Protein AF-A0A349D7B6-F1 (afdb_monomer)

pLDDT: mean 80.97, std 17.34, range [40.34, 97.94]

Secondary structure (DSSP, 8-state):
----GGGS---PPPPPGGG---PPP-B-S--HHHHHHHHHHTGGG--TT-EEEEE----TT--SS-S-EEEEEE-SSTTEEEEEEEE--TTTTT--TTBEEEEEEE-SSTTEEEEEEE-TTS-EEEEEEEEE-SS-EEEEE-SSS--EEEEEEEESPP-

Mean predicted aligned error: 9.13 Å

Foldseek 3Di:
DDPPVVVVCDPPDADDPVPAAPDDFQADPDAPVNLQVVCVVCVPPDDPQFAKKWWDDPDPPPPFWFIFMWGWADDPDNQKIWTFGHDTTSPCRRHPGRGTQWMWGDDPDPQKTFIFGQDSNRDTDRQWMWGQDPQGIWIWGPDPDTDIIDIGGPPDDDD

Sequence (159 aa):
MIEDWKSIQGPKGPYQISNQLSFTPNKTKWTAAKAKEYYLSKKDNLSKVEGVYERVRISFEDFAGGKYSMAILPAEDPDEYLIIYLSGARNDQDWKAGELKGRIQKTATANFFTVEWIGRDKSVYDDVYANLDSSGIVFYSSGISAISYQFIKVFPVQK

Radius of gyration: 16.89 Å; Cα contacts (8 Å, |Δi|>4): 282; chains: 1; bounding box: 59×34×43 Å

Structure (mmCIF, N/CA/C/O backbone):
data_AF-A0A349D7B6-F1
#
_entry.id   AF-A0A349D7B6-F1
#
loop_
_atom_site.group_PDB
_atom_site.id
_atom_site.type_symbol
_atom_site.label_atom_id
_atom_site.label_alt_id
_atom_site.label_comp_id
_atom_site.label_asym_id
_atom_site.label_entity_id
_atom_site.label_seq_id
_atom_site.pdbx_PDB_ins_code
_atom_site.Cartn_x
_atom_site.Cartn_y
_atom_site.Cartn_z
_atom_site.occupancy
_atom_site.B_iso_or_equiv
_atom_site.auth_seq_id
_atom_site.auth_comp_id
_atom_site.auth_asym_id
_atom_site.auth_atom_id
_atom_site.pdbx_PDB_model_num
ATOM 1 N N . MET A 1 1 ? 43.781 6.148 10.263 1.00 40.34 1 MET A N 1
ATOM 2 C CA . MET A 1 1 ? 43.353 6.625 8.933 1.00 40.34 1 MET A CA 1
ATOM 3 C C . MET A 1 1 ? 41.878 6.301 8.805 1.00 40.34 1 MET A C 1
ATOM 5 O O . MET A 1 1 ? 41.523 5.154 9.025 1.00 40.34 1 MET A O 1
ATOM 9 N N . ILE A 1 2 ? 41.028 7.309 8.615 1.00 45.22 2 ILE A N 1
ATOM 10 C CA . ILE A 1 2 ? 39.576 7.136 8.484 1.00 45.22 2 ILE A CA 1
ATOM 11 C C . ILE A 1 2 ? 39.318 6.815 7.013 1.00 45.22 2 ILE A C 1
ATOM 13 O O . ILE A 1 2 ? 39.654 7.628 6.156 1.00 45.22 2 ILE A O 1
ATOM 17 N N . GLU A 1 3 ? 38.800 5.624 6.719 1.00 49.38 3 GLU A N 1
ATOM 18 C CA . GLU A 1 3 ? 38.399 5.252 5.363 1.00 49.38 3 GLU A CA 1
ATOM 19 C C . GLU A 1 3 ? 37.278 6.189 4.894 1.00 49.38 3 GLU A C 1
ATOM 21 O O . GLU A 1 3 ? 36.223 6.309 5.525 1.00 49.38 3 GLU A O 1
ATOM 26 N N . ASP A 1 4 ? 37.539 6.906 3.801 1.00 51.56 4 ASP A N 1
ATOM 27 C CA . ASP A 1 4 ? 36.623 7.882 3.224 1.00 51.56 4 ASP A CA 1
ATOM 28 C C . ASP A 1 4 ? 35.496 7.156 2.476 1.00 51.56 4 ASP A C 1
ATOM 30 O O . ASP A 1 4 ? 35.515 6.975 1.256 1.00 51.56 4 ASP A O 1
ATOM 34 N N . TRP A 1 5 ? 34.502 6.700 3.241 1.00 50.06 5 TRP A N 1
ATOM 35 C CA . TRP A 1 5 ? 33.307 5.989 2.771 1.00 50.06 5 TRP A CA 1
ATOM 36 C C . TRP A 1 5 ? 32.531 6.746 1.680 1.00 50.06 5 TRP A C 1
ATOM 38 O O . TRP A 1 5 ? 31.748 6.144 0.940 1.00 50.06 5 TRP A O 1
ATOM 48 N N . LYS A 1 6 ? 32.760 8.059 1.544 1.00 49.94 6 LYS A N 1
ATOM 49 C CA . LYS A 1 6 ? 32.165 8.899 0.498 1.00 49.94 6 LYS A CA 1
ATOM 50 C C . LYS A 1 6 ? 32.683 8.559 -0.903 1.00 49.94 6 LYS A C 1
ATOM 52 O O . LYS A 1 6 ? 31.975 8.817 -1.870 1.00 49.94 6 LYS A O 1
ATOM 57 N N . SER A 1 7 ? 33.855 7.932 -1.017 1.00 47.59 7 SER A N 1
ATOM 58 C CA . SER A 1 7 ? 34.436 7.501 -2.299 1.00 47.59 7 SER A CA 1
ATOM 59 C C . SER A 1 7 ? 33.779 6.244 -2.893 1.00 47.59 7 SER A C 1
ATOM 61 O O . SER A 1 7 ? 33.894 5.997 -4.090 1.00 47.59 7 SER A O 1
ATOM 63 N N . ILE A 1 8 ? 33.039 5.471 -2.085 1.00 54.88 8 ILE A N 1
ATOM 64 C CA . ILE A 1 8 ? 32.412 4.199 -2.497 1.00 54.88 8 ILE A CA 1
ATOM 65 C C . ILE A 1 8 ? 31.019 4.421 -3.118 1.00 54.88 8 ILE A C 1
ATOM 67 O O . ILE A 1 8 ? 30.499 3.573 -3.843 1.00 54.88 8 ILE A O 1
ATOM 71 N N . GLN A 1 9 ? 30.396 5.580 -2.888 1.00 49.84 9 GLN A N 1
ATOM 72 C CA . GLN A 1 9 ? 29.128 5.947 -3.522 1.00 49.84 9 GLN A CA 1
ATOM 73 C C . GLN A 1 9 ? 29.403 6.816 -4.752 1.00 49.84 9 GLN A C 1
ATOM 75 O O . GLN A 1 9 ? 29.166 8.023 -4.738 1.00 49.84 9 GLN A O 1
ATOM 80 N N . GLY A 1 10 ? 29.887 6.201 -5.835 1.00 42.75 10 GLY A N 1
ATOM 81 C CA . GLY A 1 10 ? 29.849 6.856 -7.141 1.00 42.75 10 GLY A CA 1
ATOM 82 C C . GLY A 1 10 ? 28.419 7.345 -7.430 1.00 42.75 10 GLY A C 1
ATOM 83 O O . GLY A 1 10 ? 27.462 6.629 -7.101 1.00 42.75 10 GLY A O 1
ATOM 84 N N . PRO A 1 11 ? 28.226 8.556 -7.987 1.00 46.16 11 PRO A N 1
ATOM 85 C CA . PRO A 1 11 ? 26.898 9.037 -8.337 1.00 46.16 11 PRO A CA 1
ATOM 86 C C . PRO A 1 11 ? 26.255 8.015 -9.274 1.00 46.16 11 PRO A C 1
ATOM 88 O O . PRO A 1 11 ? 26.755 7.743 -10.365 1.00 46.16 11 PRO A O 1
ATOM 91 N N . LYS A 1 12 ? 25.170 7.385 -8.812 1.00 49.38 12 LYS A N 1
ATOM 92 C CA . LYS A 1 12 ? 24.419 6.419 -9.617 1.00 49.38 12 LYS A CA 1
ATOM 93 C C . LYS A 1 12 ? 23.929 7.159 -10.857 1.00 49.38 12 LYS A C 1
ATOM 95 O O . LYS A 1 12 ? 23.207 8.144 -10.719 1.00 49.38 12 LYS A O 1
ATOM 100 N N . GLY A 1 13 ? 24.391 6.721 -12.029 1.00 47.75 13 GLY A N 1
ATOM 101 C CA . GLY A 1 13 ? 24.163 7.411 -13.298 1.00 47.75 13 GLY A CA 1
ATOM 102 C C . GLY A 1 13 ? 22.677 7.672 -13.581 1.00 47.75 13 GLY A C 1
ATOM 103 O O . GLY A 1 13 ? 21.817 6.947 -13.070 1.00 47.75 13 GLY A O 1
ATOM 104 N N . PRO A 1 14 ? 22.361 8.709 -14.376 1.00 48.66 14 PRO A N 1
ATOM 105 C CA . PRO A 1 14 ? 20.986 9.083 -14.684 1.00 48.66 14 PRO A CA 1
ATOM 106 C C . PRO A 1 14 ? 20.240 7.951 -15.400 1.00 48.66 14 PRO A C 1
ATOM 108 O O . PRO A 1 14 ? 20.823 7.176 -16.165 1.00 48.66 14 PRO A O 1
ATOM 111 N N . TYR A 1 15 ? 18.930 7.877 -15.152 1.00 48.09 15 TYR A N 1
ATOM 112 C CA . TYR A 1 15 ? 18.022 6.966 -15.843 1.00 48.09 15 TYR A CA 1
ATOM 113 C C . TYR A 1 15 ? 18.098 7.176 -17.364 1.00 48.09 15 TYR A C 1
ATOM 115 O O . TYR A 1 15 ? 17.949 8.300 -17.840 1.00 48.09 15 TYR A O 1
ATOM 123 N N . GLN A 1 16 ? 18.337 6.108 -18.130 1.00 53.34 16 GLN A N 1
ATOM 124 C CA . GLN A 1 16 ? 18.397 6.175 -19.594 1.00 53.34 16 GLN A CA 1
ATOM 125 C C . GLN A 1 16 ? 16.983 6.148 -20.183 1.00 53.34 16 GLN A C 1
ATOM 127 O O . GLN A 1 16 ? 16.204 5.248 -19.873 1.00 53.34 16 GLN A O 1
ATOM 132 N N . ILE A 1 17 ? 16.672 7.101 -21.066 1.00 54.47 17 ILE A N 1
ATOM 133 C CA . ILE A 1 17 ? 15.350 7.255 -21.702 1.00 54.47 17 ILE A CA 1
ATOM 134 C C . ILE A 1 17 ? 14.950 6.004 -22.506 1.00 54.47 17 ILE A C 1
ATOM 136 O O . ILE A 1 17 ? 13.774 5.671 -22.566 1.00 54.47 17 ILE A O 1
ATOM 140 N N . SER A 1 18 ? 15.910 5.251 -23.054 1.00 51.94 18 SER A N 1
ATOM 141 C CA . SER A 1 18 ? 15.651 3.991 -23.772 1.00 51.94 18 SER A CA 1
ATOM 142 C C . SER A 1 18 ? 15.027 2.889 -22.908 1.00 51.94 18 SER A C 1
ATOM 144 O O . SER A 1 18 ? 14.485 1.933 -23.451 1.00 51.94 18 SER A O 1
ATOM 146 N N . ASN A 1 19 ? 15.095 3.012 -21.579 1.00 52.03 19 ASN A N 1
ATOM 147 C CA . ASN A 1 19 ? 14.457 2.088 -20.642 1.00 52.03 19 ASN A CA 1
ATOM 148 C C . ASN A 1 19 ? 13.032 2.522 -20.268 1.00 52.03 19 ASN A C 1
ATOM 150 O O . ASN A 1 19 ? 12.373 1.823 -19.501 1.00 52.03 19 ASN A O 1
ATOM 154 N N . GLN A 1 20 ? 12.580 3.692 -20.736 1.00 57.78 20 GLN A N 1
ATOM 155 C CA . GLN A 1 20 ? 11.262 4.216 -20.411 1.00 57.78 20 GLN A CA 1
ATOM 156 C C . GLN A 1 20 ? 10.179 3.352 -21.050 1.00 57.78 20 GLN A C 1
ATOM 158 O O . GLN A 1 20 ? 10.208 3.073 -22.249 1.00 57.78 20 GLN A O 1
ATOM 163 N N . LEU A 1 21 ? 9.194 2.960 -20.252 1.00 58.50 21 LEU A N 1
ATOM 164 C CA . LEU A 1 21 ? 8.049 2.225 -20.763 1.00 58.50 21 LEU A CA 1
ATOM 165 C C . LEU A 1 21 ? 7.091 3.181 -21.482 1.00 58.50 21 LEU A C 1
ATOM 167 O O . LEU A 1 21 ? 6.734 4.234 -20.953 1.00 58.50 21 LEU A O 1
ATOM 171 N N . SER A 1 22 ? 6.609 2.792 -22.659 1.00 59.09 22 SER A N 1
ATOM 172 C CA . SER A 1 22 ? 5.607 3.535 -23.433 1.00 59.09 22 SER A CA 1
ATOM 173 C C . SER A 1 22 ? 4.168 3.173 -23.028 1.00 59.09 22 SER A C 1
ATOM 175 O O . SER A 1 22 ? 3.323 2.906 -23.880 1.00 59.09 22 SER A O 1
ATOM 177 N N . PHE A 1 23 ? 3.866 3.161 -21.725 1.00 62.81 23 PHE A N 1
ATOM 178 C CA . PHE A 1 23 ? 2.512 2.892 -21.221 1.00 62.81 23 PHE A CA 1
ATOM 179 C C . PHE A 1 23 ? 1.782 4.171 -20.806 1.00 62.81 23 PHE A C 1
ATOM 181 O O . PHE A 1 23 ? 2.369 5.084 -20.224 1.00 62.81 23 PHE A O 1
ATOM 188 N N . THR A 1 24 ? 0.472 4.227 -21.063 1.00 68.75 24 THR A N 1
ATOM 189 C CA . THR A 1 24 ? -0.388 5.296 -20.542 1.00 68.75 24 THR A CA 1
ATOM 190 C C . THR A 1 24 ? -0.463 5.201 -19.010 1.00 68.75 24 THR A C 1
ATOM 192 O O . THR A 1 24 ? -0.834 4.146 -18.495 1.00 68.75 24 THR A O 1
ATOM 195 N N . PRO A 1 25 ? -0.144 6.277 -18.262 1.00 76.31 25 PRO A N 1
ATOM 196 C CA . PRO A 1 25 ? -0.244 6.293 -16.803 1.00 76.31 25 PRO A CA 1
ATOM 197 C C . PRO A 1 25 ? -1.647 5.928 -16.303 1.00 76.31 25 PRO A C 1
ATOM 199 O O . PRO A 1 25 ? -2.619 6.602 -16.651 1.00 76.31 25 PRO A O 1
ATOM 202 N N . ASN A 1 26 ? -1.756 4.929 -15.423 1.00 83.94 26 ASN A N 1
ATOM 203 C CA . ASN A 1 26 ? -3.029 4.555 -14.797 1.00 83.94 26 ASN A CA 1
ATOM 204 C C . ASN A 1 26 ? -3.315 5.450 -13.579 1.00 83.94 26 ASN A C 1
ATOM 206 O O . ASN A 1 26 ? -3.173 5.037 -12.424 1.00 83.94 26 ASN A O 1
ATOM 210 N N . LYS A 1 27 ? -3.622 6.726 -13.838 1.00 89.12 27 LYS A N 1
ATOM 211 C CA . LYS A 1 27 ? -3.837 7.739 -12.796 1.00 89.12 27 LYS A CA 1
ATOM 212 C C . LYS A 1 27 ? -5.176 7.554 -12.094 1.00 89.12 27 LYS A C 1
ATOM 214 O O . LYS A 1 27 ? -6.221 7.462 -12.726 1.00 89.12 27 LYS A O 1
ATOM 219 N N . THR A 1 28 ? -5.138 7.624 -10.770 1.00 91.75 28 THR A N 1
ATOM 220 C CA . THR A 1 28 ? -6.334 7.637 -9.925 1.00 91.75 2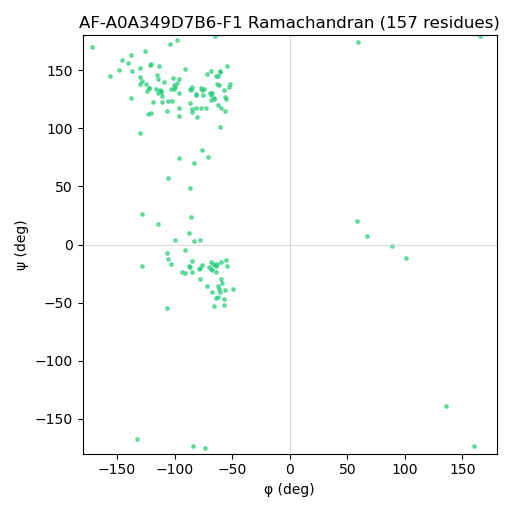8 THR A CA 1
ATOM 221 C C . THR A 1 28 ? -6.709 9.063 -9.511 1.00 91.75 28 THR A C 1
ATOM 223 O O . THR A 1 28 ? -5.988 10.029 -9.771 1.00 91.75 28 THR A O 1
ATOM 226 N N . LYS A 1 29 ? -7.833 9.210 -8.797 1.00 92.88 29 LYS A N 1
ATOM 227 C CA . LYS A 1 29 ? -8.224 10.483 -8.164 1.00 92.88 29 LYS A CA 1
ATOM 228 C C . LYS A 1 29 ? -7.314 10.895 -6.998 1.00 92.88 29 LYS A C 1
ATOM 230 O O . LYS A 1 29 ? -7.398 12.043 -6.543 1.00 92.88 29 LYS A O 1
ATOM 235 N N . TRP A 1 30 ? -6.503 9.963 -6.494 1.00 93.31 30 TRP A N 1
ATOM 236 C CA . TRP A 1 30 ? -5.713 10.117 -5.282 1.00 93.31 30 TRP A CA 1
ATOM 237 C C . TRP A 1 30 ? -4.364 10.771 -5.562 1.00 93.31 30 TRP A C 1
ATOM 239 O O . TRP A 1 30 ? -3.625 10.394 -6.466 1.00 93.31 30 TRP A O 1
ATOM 249 N N . THR A 1 31 ? -4.030 11.751 -4.731 1.00 92.69 31 THR A N 1
ATOM 250 C CA . THR A 1 31 ? -2.715 12.392 -4.672 1.00 92.69 31 THR A CA 1
ATOM 251 C C . THR A 1 31 ? -2.196 12.307 -3.242 1.00 92.69 31 THR A C 1
ATOM 253 O O . THR A 1 31 ? -2.967 12.037 -2.319 1.00 92.69 31 THR A O 1
ATOM 256 N N . ALA A 1 32 ? -0.908 12.588 -3.022 1.00 90.00 32 ALA A N 1
ATOM 257 C CA . ALA A 1 32 ? -0.344 12.607 -1.671 1.00 90.00 32 ALA A CA 1
ATOM 258 C C . ALA A 1 32 ? -1.095 13.572 -0.730 1.00 90.00 32 ALA A C 1
ATOM 260 O O . ALA A 1 32 ? -1.325 13.237 0.431 1.00 90.00 32 ALA A O 1
ATOM 261 N N . ALA A 1 33 ? -1.506 14.743 -1.233 1.00 92.81 33 ALA A N 1
ATOM 262 C CA . ALA A 1 33 ? -2.279 15.722 -0.468 1.00 92.81 33 ALA A CA 1
ATOM 263 C C . ALA A 1 33 ? -3.667 15.179 -0.100 1.00 92.81 33 ALA A C 1
ATOM 265 O O . ALA A 1 33 ? -3.993 15.090 1.081 1.00 92.81 33 ALA A O 1
ATOM 266 N N . LYS A 1 34 ? -4.425 14.693 -1.092 1.00 95.19 34 LYS A N 1
ATOM 267 C CA . LYS A 1 34 ? -5.769 14.135 -0.878 1.00 95.19 34 LYS A CA 1
ATOM 268 C C . LYS A 1 34 ? -5.766 12.919 0.045 1.00 95.19 34 LYS A C 1
ATOM 270 O O . LYS A 1 34 ? -6.670 12.767 0.857 1.00 95.19 34 LYS A O 1
ATOM 275 N N . ALA A 1 35 ? -4.753 12.057 -0.061 1.00 95.00 35 ALA A N 1
ATOM 276 C CA . ALA A 1 35 ? -4.615 10.905 0.824 1.00 95.00 35 ALA A CA 1
ATOM 277 C C . ALA A 1 35 ? -4.403 11.350 2.278 1.00 95.00 35 ALA A C 1
ATOM 279 O O . ALA A 1 35 ? -5.080 10.863 3.178 1.00 95.00 35 ALA A O 1
ATOM 280 N N . LYS A 1 36 ? -3.516 12.328 2.513 1.00 94.62 36 LYS A N 1
ATOM 281 C CA . LYS A 1 36 ? -3.291 12.881 3.856 1.00 94.62 36 LYS A CA 1
ATOM 282 C C . LYS A 1 36 ? -4.541 13.546 4.425 1.00 94.62 36 LYS A C 1
ATOM 284 O O . LYS A 1 36 ? -4.875 13.286 5.576 1.00 94.62 36 LYS A O 1
ATOM 289 N N . GLU A 1 37 ? -5.230 14.361 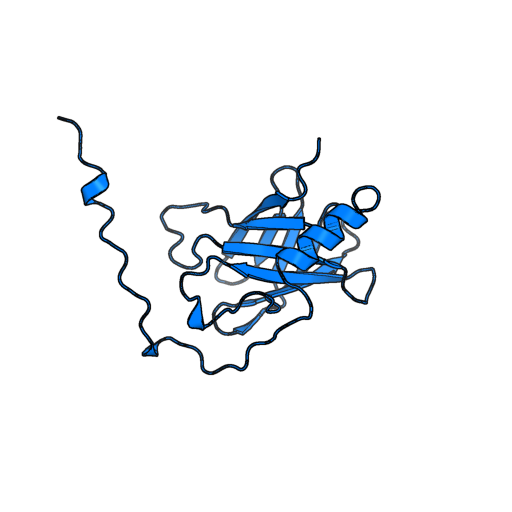3.630 1.00 95.44 37 GLU A N 1
ATOM 290 C CA . GLU A 1 37 ? -6.504 14.984 4.014 1.00 95.44 37 GLU A CA 1
ATOM 291 C C . GLU A 1 37 ? -7.544 13.930 4.407 1.00 95.44 37 GLU A C 1
ATOM 293 O O . GLU A 1 37 ? -8.152 14.029 5.473 1.00 95.44 37 GLU A O 1
ATOM 298 N N . TYR A 1 38 ? -7.684 12.877 3.598 1.00 95.50 38 TYR A N 1
ATOM 299 C CA . TYR A 1 38 ? -8.567 11.753 3.889 1.00 95.50 38 TYR A CA 1
ATOM 300 C C . TYR A 1 38 ? -8.227 11.095 5.237 1.00 95.50 38 TYR A C 1
ATOM 302 O O . TYR A 1 38 ? -9.101 11.015 6.103 1.00 95.50 38 TYR A O 1
ATOM 310 N N . TYR A 1 39 ? -6.967 10.714 5.477 1.00 95.38 39 TYR A N 1
ATOM 311 C CA . TYR A 1 39 ? -6.574 10.069 6.737 1.00 95.38 39 TYR A CA 1
ATOM 312 C C . TYR A 1 39 ? -6.785 10.967 7.960 1.00 95.38 39 TYR A C 1
ATOM 314 O O . TYR A 1 39 ? -7.154 10.479 9.025 1.00 95.38 39 TYR A O 1
ATOM 322 N N . LEU A 1 40 ? -6.573 12.278 7.819 1.00 93.81 40 LEU A N 1
ATOM 323 C CA . LEU A 1 40 ? -6.851 13.236 8.889 1.00 93.81 40 LEU A CA 1
ATOM 324 C C . LEU A 1 40 ? -8.354 13.348 9.163 1.00 93.81 40 LEU A C 1
ATOM 326 O O . LEU A 1 40 ? -8.756 13.372 10.322 1.00 93.81 40 LEU A O 1
ATOM 330 N N . SER A 1 41 ? -9.184 13.352 8.117 1.00 93.94 41 SER A N 1
ATOM 331 C CA . SER A 1 41 ? -10.647 13.405 8.251 1.00 93.94 41 SER A CA 1
ATOM 332 C C . SER A 1 41 ? -11.263 12.130 8.845 1.00 93.94 41 SER A C 1
ATOM 334 O O . SER A 1 41 ? -12.381 12.166 9.354 1.00 93.94 41 SER A O 1
ATOM 336 N N . LYS A 1 42 ? -10.547 10.999 8.778 1.00 91.88 42 LYS A N 1
ATOM 337 C CA . LYS A 1 42 ? -10.999 9.673 9.232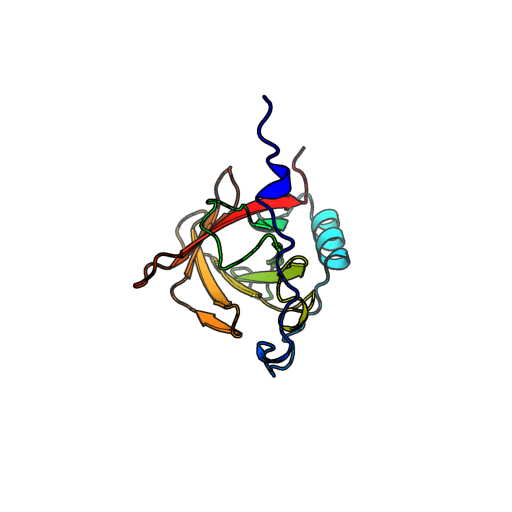 1.00 91.88 42 LYS A CA 1
ATOM 338 C C . LYS A 1 42 ? -10.203 9.126 10.412 1.00 91.88 42 LYS A C 1
ATOM 340 O O . LYS A 1 42 ? -10.273 7.933 10.678 1.00 91.88 42 LYS A O 1
ATOM 345 N N . LYS A 1 43 ? -9.467 9.979 11.128 1.00 84.19 43 LYS A N 1
ATOM 346 C CA . LYS A 1 43 ? -8.489 9.571 12.147 1.00 84.19 43 LYS A CA 1
ATOM 347 C C . LYS A 1 43 ? -9.020 8.545 13.161 1.00 84.19 43 LYS A C 1
ATOM 349 O O . LYS A 1 43 ? -8.283 7.629 13.511 1.00 84.19 43 LYS A O 1
ATOM 354 N N . ASP A 1 44 ? -10.278 8.672 13.578 1.00 87.06 44 ASP A N 1
ATOM 355 C CA . ASP A 1 44 ? -10.882 7.807 14.603 1.00 87.06 44 ASP A CA 1
ATOM 356 C C . ASP A 1 44 ? -11.448 6.486 14.050 1.00 87.06 44 ASP A C 1
ATOM 358 O O . ASP A 1 44 ? -11.719 5.567 14.813 1.00 87.06 44 ASP A O 1
ATOM 362 N N . ASN A 1 45 ? -11.603 6.371 12.726 1.00 88.56 45 ASN A N 1
ATOM 363 C CA . ASN A 1 45 ? -12.211 5.222 12.042 1.00 88.56 45 ASN A CA 1
ATOM 364 C C . ASN A 1 45 ? -11.315 4.669 10.924 1.00 88.56 45 ASN A C 1
ATOM 366 O O . ASN A 1 45 ? -11.805 4.111 9.943 1.00 88.56 45 ASN A O 1
ATOM 370 N N . LEU A 1 46 ? -10.002 4.870 11.036 1.00 91.56 46 LEU A N 1
ATOM 371 C CA . LEU A 1 46 ? -9.052 4.446 10.020 1.00 91.56 46 LEU A CA 1
ATOM 372 C C . LEU A 1 46 ? -8.719 2.958 10.179 1.00 91.56 46 LEU A C 1
ATOM 374 O O . LEU A 1 46 ? -8.324 2.524 11.266 1.00 91.56 46 LEU A O 1
ATOM 378 N N . SER A 1 47 ? -8.805 2.177 9.099 1.00 92.56 47 SER A N 1
ATOM 379 C CA . SER A 1 47 ? -8.311 0.800 9.116 1.00 92.56 47 SER A CA 1
ATOM 380 C C . SER A 1 47 ? -6.812 0.772 9.411 1.00 92.56 47 SER A C 1
ATOM 382 O O . SER A 1 47 ? -6.046 1.666 9.038 1.00 92.56 47 SER A O 1
ATOM 384 N N . LYS A 1 48 ? -6.351 -0.302 10.059 1.00 92.88 48 LYS A N 1
ATOM 385 C CA . LYS A 1 48 ? -4.935 -0.457 10.427 1.00 92.88 48 LYS A CA 1
ATOM 386 C C . LYS A 1 48 ? -4.010 -0.409 9.206 1.00 92.88 48 LYS A C 1
ATOM 388 O O . LYS A 1 48 ? -2.904 0.125 9.311 1.00 92.88 48 LYS A O 1
ATOM 393 N N . VAL A 1 49 ? -4.484 -0.911 8.064 1.00 95.31 49 VAL A N 1
ATOM 394 C CA . VAL A 1 49 ? -3.734 -0.973 6.801 1.00 95.31 49 VAL A CA 1
ATOM 395 C C . VAL A 1 49 ? -3.700 0.361 6.047 1.00 95.31 49 VAL A C 1
ATOM 397 O O . VAL A 1 49 ? -2.814 0.580 5.231 1.00 95.31 49 VAL A O 1
ATOM 400 N N . GLU A 1 50 ? -4.637 1.275 6.308 1.00 96.25 50 GLU A N 1
ATOM 401 C CA . GLU A 1 50 ? -4.714 2.545 5.580 1.00 96.25 50 GLU A CA 1
ATOM 402 C C . GLU A 1 50 ? -3.635 3.517 6.060 1.00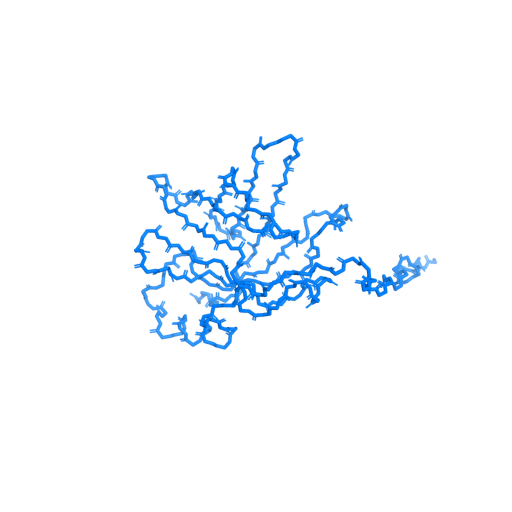 96.25 50 GLU A C 1
ATOM 404 O O . GLU A 1 50 ? -3.463 3.722 7.264 1.00 96.25 50 GLU A O 1
ATOM 409 N N . GLY A 1 51 ? -2.918 4.161 5.141 1.00 95.94 51 GLY A N 1
ATOM 410 C CA . GLY A 1 51 ? -1.877 5.126 5.497 1.00 95.94 51 GLY A CA 1
ATOM 411 C C . GLY A 1 51 ? -0.870 5.399 4.390 1.00 95.94 51 GLY A C 1
ATOM 412 O O . GLY A 1 51 ? -1.024 4.956 3.254 1.00 95.94 51 GLY A O 1
ATOM 413 N N . VAL A 1 52 ? 0.173 6.158 4.719 1.00 96.25 52 VAL A N 1
ATOM 414 C CA . VAL A 1 52 ? 1.343 6.351 3.855 1.00 96.25 52 VAL A CA 1
ATOM 415 C C . VAL A 1 52 ? 2.467 5.458 4.343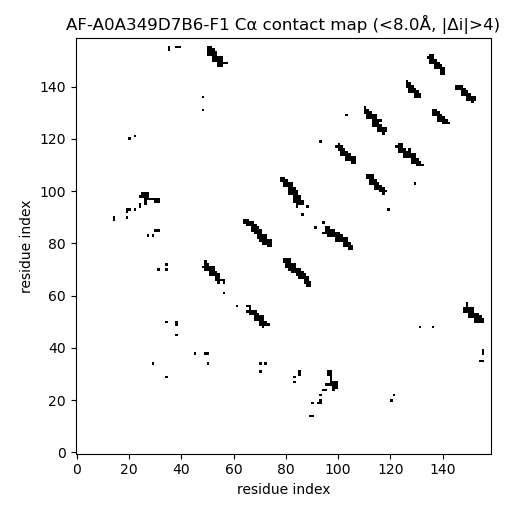 1.00 96.25 52 VAL A C 1
ATOM 417 O O . VAL A 1 52 ? 2.769 5.420 5.537 1.00 96.25 52 VAL A O 1
ATOM 420 N N . TYR A 1 53 ? 3.094 4.784 3.394 1.00 95.81 53 TYR A N 1
ATOM 421 C CA . TYR A 1 53 ? 4.101 3.769 3.608 1.00 95.81 53 TYR A CA 1
ATOM 422 C C . TYR A 1 53 ? 5.375 4.119 2.847 1.00 95.81 53 TYR A C 1
ATOM 424 O O . TYR A 1 53 ? 5.314 4.542 1.692 1.00 95.81 53 TYR A O 1
ATOM 432 N N . GLU A 1 54 ? 6.526 3.921 3.482 1.00 93.12 54 GLU A N 1
ATOM 433 C CA . GLU A 1 54 ? 7.839 4.039 2.847 1.00 93.12 54 GLU A CA 1
ATOM 434 C C . GLU A 1 54 ? 8.515 2.679 2.775 1.00 93.12 54 GLU A C 1
ATOM 436 O O . GLU A 1 54 ? 8.573 1.953 3.769 1.00 93.12 54 GLU A O 1
ATOM 441 N N . ARG A 1 55 ? 9.060 2.350 1.601 1.00 89.12 55 ARG A N 1
ATOM 442 C CA . ARG A 1 55 ? 9.828 1.122 1.419 1.00 89.12 55 ARG A CA 1
ATOM 443 C C . ARG A 1 55 ? 11.111 1.176 2.239 1.00 89.12 55 ARG A C 1
ATOM 445 O O . ARG A 1 55 ? 11.925 2.090 2.069 1.00 89.12 55 ARG A O 1
ATOM 452 N N . VAL A 1 56 ? 11.319 0.158 3.066 1.00 83.81 56 VAL A N 1
ATOM 453 C CA . VAL A 1 56 ? 12.579 -0.064 3.773 1.00 83.81 56 VAL A CA 1
ATOM 454 C C . VAL A 1 56 ? 13.513 -0.843 2.859 1.00 83.81 56 VAL A C 1
ATOM 456 O O . VAL A 1 56 ? 13.133 -1.843 2.251 1.00 83.81 56 VAL A O 1
ATOM 459 N N . ARG A 1 57 ? 14.759 -0.384 2.758 1.00 70.94 57 ARG A N 1
ATOM 460 C CA . ARG A 1 57 ? 15.809 -1.134 2.075 1.00 70.94 57 ARG A CA 1
ATOM 461 C C . ARG A 1 57 ? 16.330 -2.203 3.032 1.00 70.94 57 ARG A C 1
ATOM 463 O O . ARG A 1 57 ? 16.989 -1.862 4.008 1.00 70.94 57 ARG A O 1
ATOM 470 N N . ILE A 1 58 ? 16.025 -3.467 2.750 1.00 64.56 58 ILE A N 1
ATOM 471 C CA . ILE A 1 58 ? 16.344 -4.588 3.650 1.00 64.56 58 ILE A CA 1
ATOM 472 C C . ILE A 1 58 ? 17.779 -5.102 3.430 1.00 64.56 58 ILE A C 1
ATOM 474 O O . ILE A 1 58 ? 18.385 -5.638 4.352 1.00 64.56 58 ILE A O 1
ATOM 478 N N . SER A 1 59 ? 18.379 -4.887 2.252 1.00 60.91 59 SER A N 1
ATOM 479 C CA . SER A 1 59 ? 19.772 -5.276 1.989 1.00 60.91 59 SER A CA 1
ATOM 480 C C . SER A 1 59 ? 20.505 -4.314 1.046 1.00 60.91 59 SER A C 1
ATOM 482 O O . SER A 1 59 ? 19.908 -3.565 0.262 1.00 60.91 59 SER A O 1
ATOM 484 N N . PHE A 1 60 ? 21.841 -4.332 1.102 1.00 53.91 60 PHE A N 1
ATOM 485 C CA . PHE A 1 60 ? 22.684 -3.602 0.149 1.00 53.91 60 PHE A CA 1
ATOM 486 C C . PHE A 1 60 ? 22.532 -4.128 -1.289 1.00 53.91 60 PHE A C 1
ATOM 488 O O . PHE A 1 60 ? 22.700 -3.353 -2.232 1.00 53.91 60 PHE A O 1
ATOM 495 N N . GLU A 1 61 ? 22.114 -5.383 -1.441 1.00 51.66 61 GLU A N 1
ATOM 496 C CA . GLU A 1 61 ? 21.836 -6.058 -2.712 1.00 51.66 61 GLU A CA 1
ATOM 497 C C . GLU A 1 61 ? 20.434 -5.770 -3.267 1.00 51.66 61 GLU A C 1
ATOM 499 O O . GLU A 1 61 ? 20.063 -6.276 -4.322 1.00 51.66 61 GLU A O 1
ATOM 504 N N . ASP A 1 62 ? 19.643 -4.918 -2.606 1.00 58.38 62 ASP A N 1
ATOM 505 C CA . ASP A 1 62 ? 18.386 -4.417 -3.161 1.00 58.38 62 ASP A CA 1
ATOM 506 C C . ASP A 1 62 ? 18.668 -3.424 -4.308 1.00 58.38 62 ASP A C 1
ATOM 508 O O . ASP A 1 62 ? 18.616 -2.193 -4.167 1.00 58.38 62 ASP A O 1
ATOM 512 N N . PHE A 1 63 ? 19.052 -3.986 -5.454 1.00 52.31 63 PHE A N 1
ATOM 513 C CA . PHE A 1 63 ? 19.324 -3.281 -6.701 1.00 52.31 63 PHE A CA 1
ATOM 514 C C . PHE A 1 63 ? 18.031 -2.894 -7.434 1.00 52.31 63 PHE A C 1
ATOM 516 O O . PHE A 1 63 ? 18.051 -1.975 -8.254 1.00 52.31 63 PHE A O 1
ATOM 523 N N . ALA A 1 64 ? 16.910 -3.557 -7.127 1.00 52.94 64 ALA A N 1
ATOM 524 C CA . ALA A 1 64 ? 15.752 -3.618 -8.014 1.00 52.94 64 ALA A CA 1
ATOM 525 C C . ALA A 1 64 ? 14.670 -2.551 -7.769 1.00 52.94 64 ALA A C 1
ATOM 527 O O . ALA A 1 64 ? 13.927 -2.247 -8.699 1.00 52.94 64 ALA A O 1
ATOM 528 N N . GLY A 1 65 ? 14.548 -1.966 -6.568 1.00 58.75 65 GLY A N 1
ATOM 529 C CA . GLY A 1 65 ? 13.333 -1.190 -6.255 1.00 58.75 65 GLY A CA 1
ATOM 530 C C . GLY A 1 65 ? 13.484 0.225 -5.712 1.00 58.75 65 GLY A C 1
ATOM 531 O O . GLY A 1 65 ? 12.540 1.002 -5.818 1.00 58.75 65 GLY A O 1
ATOM 532 N N . GLY A 1 66 ? 14.652 0.599 -5.182 1.00 67.62 66 GLY A N 1
ATOM 533 C CA . GLY A 1 66 ? 14.870 1.934 -4.608 1.00 67.62 66 GLY A CA 1
ATOM 534 C C . GLY A 1 66 ? 13.933 2.284 -3.436 1.00 67.62 66 GLY A C 1
ATOM 535 O O . GLY A 1 66 ? 13.031 1.534 -3.073 1.00 67.62 66 GLY A O 1
ATOM 536 N N . LYS A 1 67 ? 14.168 3.438 -2.804 1.00 77.44 67 LYS A N 1
ATOM 537 C CA . LYS A 1 67 ? 13.286 3.962 -1.753 1.00 77.44 67 LYS A CA 1
ATOM 538 C C . LYS A 1 67 ? 12.110 4.665 -2.423 1.00 77.44 67 LYS A C 1
ATOM 540 O O . LYS A 1 67 ? 12.330 5.669 -3.086 1.00 77.44 67 LYS A O 1
ATOM 545 N N . TYR A 1 68 ? 10.886 4.191 -2.223 1.00 87.06 68 TYR A N 1
ATOM 546 C CA . TYR A 1 68 ? 9.690 4.887 -2.698 1.00 87.06 68 TYR A CA 1
ATOM 547 C C . TYR A 1 68 ? 8.578 4.876 -1.655 1.00 87.06 68 TYR A C 1
ATOM 549 O O . TYR A 1 68 ? 8.617 4.110 -0.688 1.00 87.06 68 TYR A O 1
ATOM 557 N N . SER A 1 69 ? 7.609 5.763 -1.856 1.00 92.62 69 SER A N 1
ATOM 558 C CA . SER A 1 69 ? 6.448 5.927 -0.997 1.00 92.62 69 SER A CA 1
ATOM 559 C C . SER A 1 69 ? 5.156 5.581 -1.728 1.00 92.62 69 SER A C 1
ATOM 561 O O . SER A 1 69 ? 5.008 5.808 -2.935 1.00 92.62 69 SER A O 1
ATOM 563 N N . MET A 1 70 ? 4.214 5.028 -0.976 1.00 95.81 70 MET A N 1
ATOM 564 C CA . MET A 1 70 ? 2.886 4.672 -1.457 1.00 95.81 70 MET A CA 1
ATOM 565 C C . MET A 1 70 ? 1.822 4.986 -0.407 1.00 95.81 70 MET A C 1
ATOM 567 O O . MET A 1 70 ? 2.120 5.069 0.782 1.00 95.81 70 MET A O 1
ATOM 571 N N . ALA A 1 71 ? 0.585 5.174 -0.847 1.00 97.44 71 ALA A N 1
ATOM 572 C CA . ALA A 1 71 ? -0.582 5.289 0.016 1.00 97.44 71 ALA A CA 1
ATOM 573 C C . ALA A 1 71 ? -1.463 4.046 -0.128 1.00 97.44 71 ALA A C 1
ATOM 575 O O . ALA A 1 71 ? -1.659 3.579 -1.245 1.00 97.44 71 ALA A O 1
ATOM 576 N N . ILE A 1 72 ? -2.008 3.546 0.980 1.00 97.94 72 ILE A N 1
ATOM 577 C CA . ILE A 1 72 ? -3.049 2.515 0.988 1.00 97.94 72 ILE A CA 1
ATOM 578 C C . ILE A 1 72 ? -4.372 3.172 1.377 1.00 97.94 72 ILE A C 1
ATOM 580 O O . ILE A 1 72 ? -4.511 3.663 2.496 1.00 97.94 72 ILE A O 1
ATOM 584 N N . LEU A 1 73 ? -5.319 3.188 0.443 1.00 97.19 73 LEU A N 1
ATOM 585 C CA . LEU A 1 73 ? -6.621 3.856 0.554 1.00 97.19 73 LEU A CA 1
ATOM 586 C C . LEU A 1 73 ? -7.750 2.838 0.382 1.00 97.19 73 LEU A C 1
ATOM 588 O O . LEU A 1 73 ? -7.529 1.841 -0.297 1.00 97.19 73 LEU A O 1
ATOM 592 N N . PRO A 1 74 ? -8.955 3.063 0.927 1.00 95.38 74 PRO A N 1
ATOM 593 C CA . PRO A 1 74 ? -10.080 2.172 0.658 1.00 95.38 74 PRO A CA 1
ATOM 594 C C . PRO A 1 74 ? -10.432 2.188 -0.834 1.00 95.38 74 PRO A C 1
ATOM 596 O O . PRO A 1 74 ? -10.322 3.225 -1.507 1.00 95.38 74 PRO A O 1
ATOM 599 N N . ALA A 1 75 ? -10.851 1.035 -1.346 1.00 94.00 75 ALA A N 1
ATOM 600 C CA . ALA A 1 75 ? -11.484 0.936 -2.652 1.00 94.00 75 ALA A CA 1
ATOM 601 C C . ALA A 1 75 ? -12.994 1.234 -2.548 1.00 94.00 75 ALA A C 1
ATOM 603 O O . ALA A 1 75 ? -13.489 1.690 -1.517 1.00 94.00 75 ALA A O 1
ATOM 604 N N . GLU A 1 76 ? -13.718 1.044 -3.652 1.00 91.12 76 GLU A N 1
ATOM 605 C CA . GLU A 1 76 ? -15.187 1.107 -3.647 1.00 91.12 76 GLU A CA 1
ATOM 606 C C . GLU A 1 76 ? -15.793 -0.110 -2.941 1.00 91.12 76 GLU A C 1
ATOM 608 O O . GLU A 1 76 ? -16.783 0.032 -2.225 1.00 91.12 76 GLU A O 1
ATOM 613 N N . ASP A 1 77 ? -15.163 -1.277 -3.095 1.00 92.06 77 ASP A N 1
ATOM 614 C CA . ASP A 1 77 ? -15.482 -2.468 -2.319 1.00 92.06 77 ASP A CA 1
ATOM 615 C C . ASP A 1 77 ? -14.922 -2.323 -0.884 1.00 92.06 77 ASP A C 1
ATOM 617 O O . ASP A 1 77 ? -13.741 -1.995 -0.715 1.00 92.06 77 ASP A O 1
ATOM 621 N N . PRO A 1 78 ? -15.742 -2.536 0.166 1.00 91.00 78 PRO A N 1
ATOM 622 C CA . PRO A 1 78 ? -15.326 -2.386 1.563 1.00 91.00 78 PRO A CA 1
ATOM 623 C C . PRO A 1 78 ? -14.252 -3.386 2.018 1.00 91.00 78 PRO A C 1
ATOM 625 O O . PRO A 1 78 ? -13.616 -3.165 3.058 1.00 91.00 78 PRO A O 1
ATOM 628 N N . ASP A 1 79 ? -14.052 -4.478 1.285 1.00 93.75 79 ASP A N 1
ATOM 629 C CA . ASP A 1 79 ? -13.041 -5.499 1.553 1.00 93.75 79 ASP A CA 1
ATOM 630 C C . ASP A 1 79 ? -11.781 -5.353 0.696 1.00 93.75 79 ASP A C 1
ATOM 632 O O . ASP A 1 79 ? -10.827 -6.119 0.869 1.00 93.75 79 ASP A O 1
ATOM 636 N N . GLU A 1 80 ? -11.722 -4.298 -0.116 1.00 96.25 80 GLU A N 1
ATOM 637 C CA . GLU A 1 80 ? -10.569 -3.945 -0.930 1.00 96.25 80 GLU A CA 1
ATOM 638 C C . GLU A 1 80 ? -9.889 -2.634 -0.505 1.00 96.25 80 GLU A C 1
ATOM 640 O O . GLU A 1 80 ? -10.493 -1.679 -0.007 1.00 96.25 80 GLU A O 1
ATOM 645 N N . TYR A 1 81 ? -8.593 -2.553 -0.803 1.00 97.75 81 TYR A N 1
ATOM 646 C CA . TYR A 1 81 ? -7.806 -1.329 -0.726 1.00 97.75 81 TYR A CA 1
ATOM 647 C C . TYR A 1 81 ? -7.014 -1.105 -2.013 1.00 97.75 81 TYR A C 1
ATOM 649 O O . TYR A 1 81 ? -6.599 -2.039 -2.692 1.00 97.75 81 TYR A O 1
ATOM 657 N N .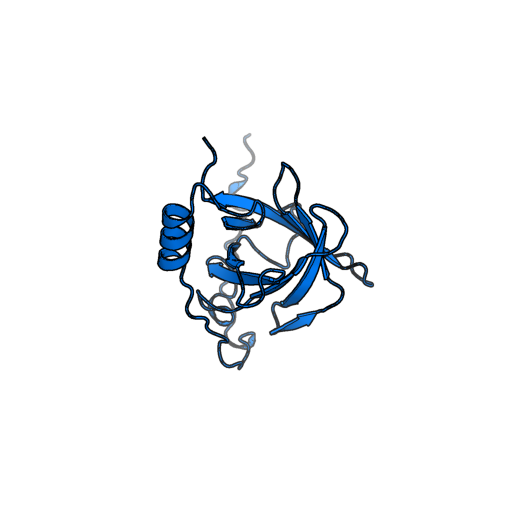 LEU A 1 82 ? -6.743 0.157 -2.320 1.00 97.75 82 LEU A N 1
ATOM 658 C CA . LEU A 1 82 ? -5.901 0.591 -3.424 1.00 97.75 82 LEU A CA 1
ATOM 659 C C . LEU A 1 82 ? -4.510 0.942 -2.910 1.00 97.75 82 LEU A C 1
ATOM 661 O O . LEU A 1 82 ? -4.372 1.693 -1.943 1.00 97.75 82 LEU A O 1
ATOM 665 N N . ILE A 1 83 ? -3.484 0.485 -3.618 1.00 97.31 83 ILE A N 1
ATOM 666 C CA . ILE A 1 83 ? -2.104 0.923 -3.428 1.00 97.31 83 ILE A CA 1
ATOM 667 C C . ILE A 1 83 ? -1.831 2.010 -4.458 1.00 97.31 83 ILE A C 1
ATOM 669 O O . ILE A 1 83 ? -1.871 1.762 -5.660 1.00 97.31 83 ILE A O 1
ATOM 673 N N . ILE A 1 84 ? -1.541 3.221 -4.003 1.00 96.56 84 ILE A N 1
ATOM 674 C CA . ILE A 1 84 ? -1.292 4.382 -4.855 1.00 96.56 84 ILE A CA 1
ATOM 675 C C . ILE A 1 84 ? 0.176 4.766 -4.759 1.00 96.56 84 ILE A C 1
ATOM 677 O O . ILE A 1 84 ? 0.679 5.068 -3.677 1.00 96.56 84 ILE A O 1
ATOM 681 N N . TYR A 1 85 ? 0.868 4.797 -5.893 1.00 94.06 85 TYR A N 1
ATOM 682 C CA . TYR A 1 85 ? 2.239 5.284 -5.952 1.00 94.06 85 TYR A CA 1
ATOM 683 C C . TYR A 1 85 ? 2.278 6.799 -5.715 1.00 94.06 85 TYR A C 1
ATOM 685 O O . TYR A 1 85 ? 1.546 7.556 -6.355 1.00 94.06 85 TYR A O 1
ATOM 693 N N . LEU A 1 86 ? 3.147 7.262 -4.811 1.00 92.38 86 LEU A N 1
ATOM 694 C CA . LEU A 1 86 ? 3.280 8.686 -4.501 1.00 92.38 86 LEU A CA 1
ATOM 695 C C . LEU A 1 86 ? 4.566 9.284 -5.072 1.00 92.38 86 LEU A C 1
ATOM 697 O O . LEU A 1 86 ? 4.499 10.288 -5.776 1.00 92.38 86 LEU A O 1
ATOM 701 N N . SER A 1 87 ? 5.731 8.709 -4.761 1.00 88.06 87 SER A N 1
ATOM 702 C CA . SER A 1 87 ? 7.030 9.258 -5.187 1.00 88.06 87 SER A CA 1
ATOM 703 C C . SER A 1 87 ? 8.209 8.326 -4.884 1.00 88.06 87 SER A C 1
ATOM 705 O O . SER A 1 87 ? 8.076 7.376 -4.116 1.00 88.06 87 SER A O 1
ATOM 707 N N . GLY A 1 88 ? 9.393 8.654 -5.418 1.00 76.69 88 GLY A N 1
ATOM 708 C CA . GLY A 1 88 ? 10.691 8.122 -4.974 1.00 76.69 88 GLY A CA 1
ATOM 709 C C . GLY A 1 88 ? 11.293 7.012 -5.839 1.00 76.69 88 GLY A C 1
ATOM 710 O O . GLY A 1 88 ? 12.475 6.701 -5.692 1.00 76.69 88 GLY A O 1
ATOM 711 N N . ALA A 1 89 ? 10.540 6.441 -6.780 1.00 68.12 89 ALA A N 1
ATOM 712 C CA . ALA A 1 89 ? 11.108 5.464 -7.701 1.00 68.12 89 ALA A CA 1
ATOM 713 C C . ALA A 1 89 ? 12.232 6.105 -8.538 1.00 68.12 89 ALA A C 1
ATOM 715 O O . ALA A 1 89 ? 12.098 7.228 -9.020 1.00 68.12 89 ALA A O 1
ATOM 716 N N . ARG A 1 90 ? 13.348 5.385 -8.724 1.00 63.16 90 ARG A N 1
ATOM 717 C CA . ARG A 1 90 ? 14.482 5.856 -9.550 1.00 63.16 90 ARG A CA 1
ATOM 718 C C . ARG A 1 90 ? 14.116 6.033 -11.028 1.00 63.16 90 ARG A C 1
ATOM 720 O O . ARG A 1 90 ? 14.842 6.699 -11.752 1.00 63.16 90 ARG A O 1
ATOM 727 N N . ASN A 1 91 ? 13.020 5.417 -11.458 1.00 61.97 91 ASN A N 1
ATOM 728 C CA . ASN A 1 91 ? 12.401 5.553 -12.769 1.00 61.97 91 ASN A CA 1
ATOM 729 C C . ASN A 1 91 ? 11.123 6.407 -12.669 1.00 61.97 91 ASN A C 1
ATOM 731 O O . ASN A 1 91 ? 10.030 5.971 -13.028 1.00 61.97 91 ASN A O 1
ATOM 735 N N . ASP A 1 92 ? 11.260 7.634 -12.171 1.00 59.03 92 ASP A N 1
ATOM 736 C CA . ASP A 1 92 ? 10.187 8.641 -12.078 1.00 59.03 92 ASP A CA 1
ATOM 737 C C . ASP A 1 92 ? 9.499 8.959 -13.427 1.00 59.03 92 ASP A C 1
ATOM 739 O O . ASP A 1 92 ? 8.425 9.572 -13.486 1.00 59.03 92 ASP A O 1
ATOM 743 N N . GLN A 1 93 ? 10.101 8.520 -14.533 1.00 63.62 93 GLN A N 1
ATOM 744 C CA . GLN A 1 93 ? 9.514 8.572 -15.864 1.00 63.62 93 GLN A CA 1
ATOM 745 C C . GLN A 1 93 ? 8.472 7.478 -16.137 1.00 63.62 93 GLN A C 1
ATOM 747 O O . GLN A 1 93 ? 7.513 7.770 -16.849 1.00 63.62 93 GLN A O 1
ATOM 752 N N . ASP A 1 94 ? 8.580 6.297 -15.519 1.00 72.69 94 ASP A N 1
ATOM 753 C CA . ASP A 1 94 ? 7.632 5.181 -15.713 1.00 72.69 94 ASP A CA 1
ATOM 754 C C . ASP A 1 94 ? 6.472 5.201 -14.706 1.00 72.69 94 ASP A C 1
ATOM 756 O O . ASP A 1 94 ? 5.406 4.629 -14.940 1.00 72.69 94 ASP A O 1
ATOM 760 N N . TRP A 1 95 ? 6.693 5.820 -13.544 1.00 82.25 95 TRP A N 1
ATOM 761 C CA . TRP A 1 95 ? 5.716 5.914 -12.463 1.00 82.25 95 TRP A CA 1
ATOM 762 C C . TRP A 1 95 ? 5.462 7.371 -12.105 1.00 82.25 95 TRP A C 1
ATOM 764 O O . TRP A 1 95 ? 6.324 8.053 -11.547 1.00 82.25 95 TRP A O 1
ATOM 774 N N . LYS A 1 96 ? 4.252 7.848 -12.393 1.00 87.62 96 LYS A N 1
ATOM 775 C CA . LYS A 1 96 ? 3.780 9.179 -12.018 1.00 87.62 96 LYS A CA 1
ATOM 776 C C . LYS A 1 96 ? 2.985 9.111 -10.719 1.00 87.62 96 LYS A C 1
ATOM 778 O O . LYS A 1 96 ? 2.237 8.171 -10.465 1.00 87.62 96 LYS A O 1
ATOM 783 N N . ALA A 1 97 ? 3.150 10.134 -9.886 1.00 90.31 97 ALA A N 1
ATOM 784 C CA . ALA A 1 97 ? 2.412 10.263 -8.636 1.00 90.31 97 ALA A CA 1
ATOM 785 C C . ALA A 1 97 ? 0.893 10.149 -8.870 1.00 90.31 97 ALA A C 1
ATOM 787 O O . ALA A 1 97 ? 0.354 10.763 -9.794 1.00 90.31 97 ALA A O 1
ATOM 788 N N . GLY A 1 98 ? 0.216 9.386 -8.013 1.00 91.69 98 GLY A N 1
ATOM 789 C CA . GLY A 1 98 ? -1.220 9.115 -8.094 1.00 91.69 98 GLY A CA 1
ATOM 790 C C . GLY A 1 98 ? -1.597 7.904 -8.949 1.00 91.69 98 GLY A C 1
ATOM 791 O O . GLY A 1 98 ? -2.783 7.586 -9.051 1.00 91.69 98 GLY A O 1
ATOM 792 N N . GLU A 1 99 ? -0.629 7.220 -9.561 1.00 93.44 99 GLU A N 1
ATOM 793 C CA . GLU A 1 99 ? -0.895 5.984 -10.295 1.00 93.44 99 GLU A CA 1
ATOM 794 C C . GLU A 1 99 ? -1.233 4.805 -9.379 1.00 93.44 99 GLU A C 1
ATOM 796 O O . GLU A 1 99 ? -0.685 4.670 -8.280 1.00 93.44 99 GLU A O 1
ATOM 801 N N . LEU A 1 100 ? -2.111 3.926 -9.866 1.00 93.94 100 LEU A N 1
ATOM 802 C CA . LEU A 1 100 ? -2.424 2.660 -9.214 1.00 93.94 100 LEU A CA 1
ATOM 803 C C . LEU A 1 100 ? -1.206 1.731 -9.277 1.00 93.94 100 LEU A C 1
ATOM 805 O O . LEU A 1 100 ? -0.686 1.440 -10.352 1.00 93.94 100 LEU A O 1
ATOM 809 N N . LYS A 1 101 ? -0.760 1.266 -8.113 1.00 92.81 101 LYS A N 1
ATOM 810 C CA . LYS A 1 101 ? 0.347 0.320 -7.938 1.00 92.81 101 LYS A CA 1
ATOM 811 C C . LYS A 1 101 ? -0.134 -1.096 -7.621 1.00 92.81 101 LYS A C 1
ATOM 813 O O . LYS A 1 101 ? 0.640 -2.035 -7.768 1.00 92.81 101 LYS A O 1
ATOM 818 N N . GLY A 1 102 ? -1.386 -1.248 -7.207 1.00 94.25 102 GLY A N 1
ATOM 819 C CA . GLY A 1 102 ? -1.985 -2.544 -6.927 1.00 94.25 102 GLY A CA 1
ATOM 820 C C . GLY A 1 102 ? -3.284 -2.440 -6.141 1.00 94.25 102 GLY A C 1
ATOM 821 O O . GLY A 1 102 ? -3.716 -1.340 -5.778 1.00 94.25 102 GLY A O 1
ATOM 822 N N . ARG A 1 103 ? -3.880 -3.595 -5.865 1.00 96.62 103 ARG A N 1
ATOM 823 C CA . ARG A 1 103 ? -5.096 -3.770 -5.068 1.00 96.62 103 ARG A CA 1
ATOM 824 C C . ARG A 1 103 ? -4.846 -4.808 -3.989 1.00 96.62 103 ARG A C 1
ATOM 826 O O . ARG A 1 103 ? -4.161 -5.791 -4.232 1.00 96.62 103 ARG A O 1
ATOM 833 N N . ILE A 1 104 ? -5.381 -4.575 -2.802 1.00 97.31 104 ILE A N 1
ATOM 834 C CA . ILE A 1 104 ? -5.292 -5.479 -1.657 1.00 97.31 104 ILE A CA 1
ATOM 835 C C . ILE A 1 104 ? -6.699 -5.975 -1.369 1.00 97.31 104 ILE A C 1
ATOM 837 O O . ILE A 1 104 ? -7.592 -5.152 -1.207 1.00 97.31 104 ILE A O 1
ATOM 841 N N . GLN A 1 105 ? -6.872 -7.281 -1.226 1.00 97.31 105 GLN A N 1
ATOM 842 C CA . GLN A 1 105 ? -8.126 -7.907 -0.828 1.00 97.31 105 GLN A CA 1
ATOM 843 C C . GLN A 1 105 ? -7.971 -8.510 0.572 1.00 97.31 105 GLN A C 1
ATOM 845 O O . GLN A 1 105 ? -6.996 -9.213 0.864 1.00 97.31 105 GLN A O 1
ATOM 850 N N . LYS A 1 106 ? -8.933 -8.248 1.465 1.00 96.56 106 LYS A N 1
ATOM 851 C CA . LYS A 1 106 ? -8.983 -8.915 2.776 1.00 96.56 106 LYS A CA 1
ATOM 852 C C . LYS A 1 106 ? -9.183 -10.417 2.606 1.00 96.56 106 LYS A C 1
ATOM 854 O O . LYS A 1 106 ? -10.028 -10.857 1.831 1.00 96.56 106 LYS A O 1
ATOM 859 N N . THR A 1 107 ? -8.462 -11.195 3.406 1.00 96.06 107 THR A N 1
ATOM 860 C CA . THR A 1 107 ? -8.739 -12.624 3.579 1.00 96.06 107 THR A CA 1
ATOM 861 C C . THR A 1 107 ? -9.436 -12.877 4.913 1.00 96.06 107 THR A C 1
ATOM 863 O O . THR A 1 107 ? -9.538 -11.989 5.762 1.00 96.06 107 THR A O 1
ATOM 866 N N . ALA A 1 108 ? -9.888 -14.113 5.128 1.00 96.38 108 ALA A N 1
ATOM 867 C CA . ALA A 1 108 ? -10.405 -14.546 6.425 1.00 96.38 108 ALA A CA 1
ATOM 868 C C . ALA A 1 108 ? -9.322 -14.582 7.525 1.00 96.38 108 ALA A C 1
ATOM 870 O O . ALA A 1 108 ? -9.645 -14.614 8.713 1.00 96.38 108 ALA A O 1
ATOM 871 N N . THR A 1 109 ? -8.038 -14.574 7.155 1.00 95.94 109 THR A N 1
ATOM 872 C CA . THR A 1 109 ? -6.924 -14.556 8.102 1.00 95.94 109 THR A CA 1
ATOM 873 C C . THR A 1 109 ? -6.601 -13.116 8.495 1.00 95.94 109 THR A C 1
ATOM 875 O O . THR A 1 109 ? -6.290 -12.267 7.659 1.00 95.94 109 THR A O 1
ATOM 878 N N . ALA A 1 110 ? -6.662 -12.831 9.797 1.00 94.62 110 ALA A N 1
ATOM 879 C CA . ALA A 1 110 ? -6.429 -11.490 10.318 1.00 94.62 110 ALA A CA 1
ATOM 880 C C . ALA A 1 110 ? -5.046 -10.955 9.914 1.00 94.62 110 ALA A C 1
ATOM 882 O O . ALA A 1 110 ? -4.032 -11.633 10.070 1.00 94.62 110 ALA A O 1
ATOM 883 N N . ASN A 1 111 ? -5.022 -9.707 9.436 1.00 95.50 111 ASN A N 1
ATOM 884 C CA . ASN A 1 111 ? -3.823 -9.012 8.957 1.00 95.50 111 ASN A CA 1
ATOM 885 C C . ASN A 1 111 ? -3.092 -9.710 7.797 1.00 95.50 111 ASN A C 1
ATOM 887 O O . ASN A 1 111 ? -1.914 -9.433 7.565 1.00 95.50 111 ASN A O 1
ATOM 891 N N . PHE A 1 112 ? -3.776 -10.596 7.074 1.00 96.25 112 PHE A N 1
ATOM 892 C CA . PHE A 1 112 ? -3.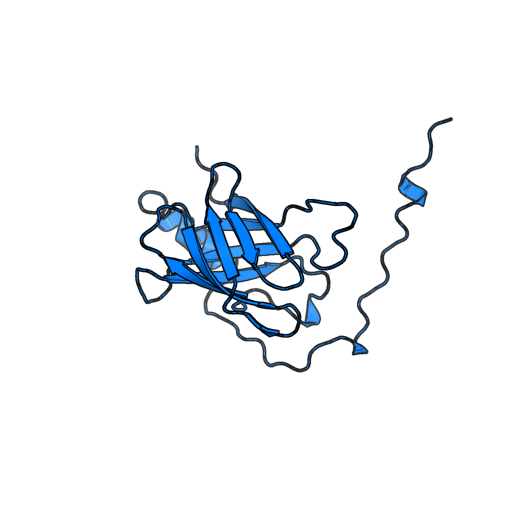251 -11.288 5.909 1.00 96.25 112 PHE A CA 1
ATOM 893 C C . PHE A 1 112 ? -4.129 -11.004 4.692 1.00 96.25 112 PHE A C 1
ATOM 895 O O . PHE A 1 112 ? -5.361 -11.041 4.770 1.00 96.25 112 PHE A O 1
ATOM 902 N N . PHE A 1 113 ? -3.496 -10.707 3.566 1.00 96.25 113 PHE A N 1
ATOM 903 C CA . PHE A 1 113 ? -4.166 -10.181 2.384 1.00 96.25 113 PHE A CA 1
ATOM 904 C C . PHE A 1 113 ? -3.647 -10.858 1.120 1.00 96.25 113 PHE A C 1
ATOM 906 O O . PHE A 1 113 ? -2.466 -11.204 1.049 1.00 96.25 113 PHE A O 1
ATOM 913 N N . THR A 1 114 ? -4.505 -10.990 0.113 1.00 95.88 114 THR A N 1
ATOM 914 C CA . THR A 1 114 ? -4.065 -11.222 -1.268 1.00 95.88 114 THR A CA 1
ATOM 915 C C . THR A 1 114 ? -3.899 -9.880 -1.967 1.00 95.88 114 THR A C 1
ATOM 917 O O . THR A 1 114 ? -4.529 -8.885 -1.592 1.00 95.88 114 THR A O 1
ATOM 920 N N . VAL A 1 115 ? -2.994 -9.820 -2.938 1.00 95.12 115 VAL A N 1
ATOM 921 C CA . VAL A 1 115 ? -2.596 -8.572 -3.579 1.00 95.12 115 VAL A CA 1
ATOM 922 C C . VAL A 1 115 ? -2.464 -8.780 -5.080 1.00 95.12 115 VAL A C 1
ATOM 924 O O . VAL A 1 115 ? -1.693 -9.614 -5.538 1.00 95.12 115 VAL A O 1
ATOM 927 N N . GLU A 1 116 ? -3.166 -7.951 -5.842 1.00 93.12 116 GLU A N 1
ATOM 928 C CA . GLU A 1 116 ? -2.835 -7.702 -7.239 1.00 93.12 116 GLU A CA 1
ATOM 929 C C . GLU A 1 116 ? -1.768 -6.604 -7.268 1.00 93.12 116 GLU A C 1
ATOM 931 O O . GLU A 1 116 ? -2.017 -5.467 -6.862 1.00 93.12 116 GLU A O 1
ATOM 936 N N . TRP A 1 117 ? -0.559 -6.924 -7.711 1.00 91.69 117 TRP A N 1
ATOM 937 C CA . TRP A 1 117 ? 0.574 -6.008 -7.711 1.00 91.69 117 TRP A CA 1
ATOM 938 C C . TRP A 1 117 ? 0.982 -5.621 -9.126 1.00 91.69 117 TRP A C 1
ATOM 940 O O . TRP A 1 117 ? 1.226 -6.473 -9.974 1.00 91.69 117 TRP A O 1
ATOM 950 N N . ILE A 1 118 ? 1.146 -4.324 -9.372 1.00 89.31 118 ILE A N 1
ATOM 951 C CA . ILE A 1 118 ? 1.612 -3.813 -10.660 1.00 89.31 118 ILE A CA 1
ATOM 952 C C . ILE A 1 118 ? 3.124 -3.592 -10.573 1.00 89.31 118 ILE A C 1
ATOM 954 O O . ILE A 1 118 ? 3.618 -2.697 -9.873 1.00 89.31 118 ILE A O 1
ATOM 958 N N . GLY A 1 119 ? 3.878 -4.417 -11.294 1.00 83.12 119 GLY A N 1
ATOM 959 C CA . GLY A 1 119 ? 5.337 -4.441 -11.326 1.00 83.12 119 GLY A CA 1
ATOM 960 C C . GLY A 1 119 ? 5.977 -3.187 -11.903 1.00 83.12 119 GLY A C 1
ATOM 961 O O . GLY A 1 119 ? 5.320 -2.222 -12.284 1.00 83.12 119 GLY A O 1
ATOM 962 N N . ARG A 1 120 ? 7.311 -3.150 -11.941 1.00 78.88 120 ARG A N 1
ATOM 963 C CA . ARG A 1 120 ? 8.042 -2.002 -12.505 1.00 78.88 120 ARG A CA 1
ATOM 964 C C . ARG A 1 120 ? 7.697 -1.785 -13.981 1.00 78.88 120 ARG A C 1
ATOM 966 O O . ARG A 1 120 ? 7.519 -0.639 -14.377 1.00 78.88 120 ARG A O 1
ATOM 973 N N . ASP A 1 121 ? 7.585 -2.885 -14.713 1.00 79.38 121 ASP A N 1
ATOM 974 C CA . ASP A 1 121 ? 7.256 -3.037 -16.133 1.00 79.38 121 ASP A CA 1
ATOM 975 C C . ASP A 1 121 ? 5.757 -2.888 -16.454 1.00 79.38 121 ASP A C 1
ATOM 977 O O . ASP A 1 121 ? 5.371 -3.045 -17.606 1.00 79.38 121 ASP A O 1
ATOM 981 N N . LYS A 1 122 ? 4.925 -2.554 -15.454 1.00 82.94 122 LYS A N 1
ATOM 982 C CA . LYS A 1 122 ? 3.452 -2.516 -15.522 1.00 82.94 122 LYS A CA 1
ATOM 983 C C . LYS A 1 122 ? 2.777 -3.884 -15.697 1.00 82.94 122 LYS A C 1
ATOM 985 O O . LYS A 1 122 ? 1.555 -3.915 -15.828 1.00 82.94 122 LYS A O 1
ATOM 990 N N . SER A 1 123 ? 3.519 -4.989 -15.619 1.00 83.81 123 SER A N 1
ATOM 991 C CA . SER A 1 123 ? 2.927 -6.327 -15.540 1.00 83.81 123 SER A CA 1
ATOM 992 C C . SER A 1 123 ? 2.134 -6.483 -14.246 1.00 83.81 123 SER A C 1
ATOM 994 O O . SER A 1 123 ? 2.503 -5.924 -13.209 1.00 83.81 123 SER A O 1
ATOM 996 N N . VAL A 1 124 ? 1.040 -7.234 -14.314 1.00 85.88 124 VAL A N 1
ATOM 997 C CA . VAL A 1 124 ? 0.183 -7.535 -13.165 1.00 85.88 124 VAL A CA 1
ATOM 998 C C . VAL A 1 124 ? 0.584 -8.892 -12.595 1.00 85.88 124 VAL A C 1
ATOM 1000 O O . VAL A 1 124 ? 0.708 -9.858 -13.343 1.00 85.88 124 VAL A O 1
ATOM 1003 N N . TYR A 1 125 ? 0.794 -8.944 -11.283 1.00 86.50 125 TYR A N 1
ATOM 1004 C CA . TYR A 1 125 ? 1.120 -10.147 -10.523 1.00 86.50 125 TYR A CA 1
ATOM 1005 C C . TYR A 1 125 ? 0.016 -10.392 -9.495 1.00 86.50 125 TYR A C 1
ATOM 1007 O O . TYR A 1 125 ? -0.246 -9.520 -8.670 1.00 86.50 125 TYR A O 1
ATOM 1015 N N . ASP A 1 126 ? -0.621 -11.556 -9.538 1.00 86.31 126 ASP A N 1
ATOM 1016 C CA . ASP A 1 126 ? -1.733 -11.956 -8.664 1.00 86.31 126 ASP A CA 1
ATOM 1017 C C . ASP A 1 126 ? -1.330 -12.993 -7.597 1.00 86.31 126 ASP A C 1
ATOM 1019 O O . ASP A 1 126 ? -2.092 -13.257 -6.668 1.00 86.31 126 ASP A O 1
ATOM 1023 N N . ASP A 1 127 ? -0.103 -13.519 -7.662 1.00 88.75 127 ASP A N 1
ATOM 1024 C CA . ASP A 1 127 ? 0.488 -14.428 -6.667 1.00 88.75 127 ASP A CA 1
ATOM 1025 C C . ASP A 1 127 ? 1.165 -13.706 -5.484 1.00 88.75 127 ASP A C 1
ATOM 1027 O O . ASP A 1 127 ? 2.057 -14.243 -4.817 1.00 88.75 127 ASP A O 1
ATOM 1031 N N . VAL A 1 128 ? 0.747 -12.466 -5.219 1.00 91.62 128 VAL A N 1
ATOM 1032 C CA . VAL A 1 128 ? 1.327 -11.617 -4.180 1.00 91.62 128 VAL A CA 1
ATOM 1033 C C . VAL A 1 128 ? 0.442 -11.629 -2.943 1.00 91.62 128 VAL A C 1
ATOM 1035 O O . VAL A 1 128 ? -0.781 -11.513 -3.001 1.00 91.62 128 VAL A O 1
ATOM 1038 N N . TYR A 1 129 ? 1.083 -11.722 -1.787 1.00 94.12 129 TYR A N 1
ATOM 1039 C CA . TYR A 1 129 ? 0.441 -11.679 -0.484 1.00 94.12 129 TYR A CA 1
ATOM 1040 C C . TYR A 1 129 ? 0.992 -10.514 0.321 1.00 94.12 129 TYR A C 1
ATOM 1042 O O . TYR A 1 129 ? 2.122 -10.065 0.102 1.00 94.12 129 TYR A O 1
ATOM 1050 N N . ALA A 1 130 ? 0.200 -10.036 1.276 1.00 95.25 130 ALA A N 1
ATOM 1051 C CA . ALA A 1 130 ? 0.671 -9.072 2.252 1.00 95.25 130 ALA A CA 1
ATOM 1052 C C . ALA A 1 130 ? 0.347 -9.483 3.682 1.00 95.25 130 ALA A C 1
ATOM 1054 O O . ALA A 1 130 ? -0.722 -10.022 3.970 1.00 95.25 130 ALA A O 1
ATOM 1055 N N . ASN A 1 131 ? 1.268 -9.167 4.588 1.00 95.69 131 ASN A N 1
ATOM 1056 C CA . ASN A 1 131 ? 1.074 -9.300 6.023 1.00 95.69 131 ASN A CA 1
ATOM 1057 C C . ASN A 1 131 ? 1.320 -7.957 6.714 1.00 95.69 131 ASN A C 1
ATOM 1059 O O . ASN A 1 131 ? 2.315 -7.289 6.433 1.00 95.69 131 ASN A O 1
ATOM 1063 N N . LEU A 1 132 ? 0.396 -7.559 7.591 1.00 96.25 132 LEU A N 1
ATOM 1064 C CA . LEU A 1 132 ? 0.496 -6.344 8.400 1.00 96.25 132 LEU A CA 1
ATOM 1065 C C . LEU A 1 132 ? 0.829 -6.711 9.852 1.00 96.25 132 LEU A C 1
ATOM 1067 O O . LEU A 1 132 ? 0.066 -7.415 10.513 1.00 96.25 132 LEU A O 1
ATOM 1071 N N . ASP A 1 133 ? 1.922 -6.169 10.372 1.00 92.62 133 ASP A N 1
ATOM 1072 C CA . ASP A 1 133 ? 2.364 -6.359 11.752 1.00 92.62 133 ASP A CA 1
ATOM 1073 C C . ASP A 1 133 ? 2.743 -5.019 12.418 1.00 92.62 133 ASP A C 1
ATOM 1075 O O . ASP A 1 133 ? 2.417 -3.934 11.927 1.00 92.62 133 ASP A O 1
ATOM 1079 N N . SER A 1 134 ? 3.405 -5.073 13.578 1.00 89.19 134 SER A N 1
ATOM 1080 C CA . SER A 1 134 ? 3.840 -3.876 14.311 1.00 89.19 134 SER A CA 1
ATOM 1081 C C . SER A 1 134 ? 4.982 -3.108 13.636 1.00 89.19 134 SER A C 1
ATOM 1083 O O . SER A 1 134 ? 5.206 -1.945 13.963 1.00 89.19 134 SER A O 1
ATOM 1085 N N . SER A 1 135 ? 5.725 -3.742 12.728 1.00 87.00 135 SER A N 1
ATOM 1086 C CA . SER A 1 135 ? 6.812 -3.130 11.959 1.00 87.00 135 SER A CA 1
ATOM 1087 C C . SER A 1 135 ? 6.312 -2.441 10.686 1.00 87.00 135 SER A C 1
ATOM 1089 O O . SER A 1 135 ? 6.997 -1.579 10.133 1.00 87.00 135 SER A O 1
ATOM 1091 N N . GLY A 1 136 ? 5.110 -2.786 10.228 1.00 92.75 136 GLY A N 1
ATOM 1092 C CA . GLY A 1 136 ? 4.488 -2.221 9.043 1.00 92.75 136 GLY A CA 1
ATOM 1093 C C . GLY A 1 136 ? 3.848 -3.306 8.195 1.00 92.75 136 GLY A C 1
ATOM 1094 O O . GLY A 1 136 ? 3.187 -4.193 8.723 1.00 92.75 136 GLY A O 1
ATOM 1095 N N . ILE A 1 137 ? 3.989 -3.203 6.877 1.00 95.19 137 ILE A N 1
ATOM 1096 C CA . ILE A 1 137 ? 3.409 -4.159 5.933 1.00 95.19 137 ILE A CA 1
ATOM 1097 C C . ILE A 1 137 ? 4.500 -4.768 5.058 1.00 95.19 137 ILE A C 1
ATOM 1099 O O . ILE A 1 137 ? 5.365 -4.060 4.534 1.00 95.19 137 ILE A O 1
ATOM 1103 N N . VAL A 1 138 ? 4.439 -6.083 4.894 1.00 93.50 138 VAL A N 1
ATOM 1104 C CA . VAL A 1 138 ? 5.341 -6.853 4.039 1.00 93.50 138 VAL A CA 1
ATOM 1105 C C . VAL A 1 138 ? 4.549 -7.375 2.863 1.00 93.50 138 VAL A C 1
ATOM 1107 O O . VAL A 1 138 ? 3.524 -8.013 3.072 1.00 93.50 138 VAL A O 1
ATOM 1110 N N . PHE A 1 139 ? 5.032 -7.134 1.649 1.00 91.88 139 PHE A N 1
ATOM 1111 C CA . PHE A 1 139 ? 4.521 -7.763 0.433 1.00 91.88 139 PHE A CA 1
ATOM 1112 C C . PHE A 1 139 ? 5.491 -8.846 0.002 1.00 91.88 139 PHE A C 1
ATOM 1114 O O . PHE A 1 139 ? 6.695 -8.592 -0.026 1.00 91.88 139 PHE A O 1
ATOM 1121 N N . TYR A 1 140 ? 5.000 -10.027 -0.344 1.00 88.56 140 TYR A N 1
ATOM 1122 C CA . TYR A 1 140 ? 5.849 -11.107 -0.824 1.00 88.56 140 TYR A CA 1
ATOM 1123 C C . TYR A 1 140 ? 5.118 -11.992 -1.830 1.00 88.56 140 TYR A C 1
ATOM 1125 O O . TYR A 1 140 ? 3.901 -12.145 -1.768 1.00 88.56 140 TYR A O 1
ATOM 1133 N N . SER A 1 141 ? 5.880 -12.574 -2.751 1.00 84.69 141 SER A N 1
ATOM 1134 C CA . SER A 1 141 ? 5.409 -13.593 -3.696 1.00 84.69 141 SER A CA 1
ATOM 1135 C C . SER A 1 141 ? 6.109 -14.917 -3.397 1.00 84.69 141 SER A C 1
ATOM 1137 O O . SER A 1 141 ? 7.290 -14.939 -3.034 1.00 84.69 141 SER A O 1
ATOM 1139 N N . SER A 1 142 ? 5.374 -16.021 -3.528 1.00 67.06 142 SER A N 1
ATOM 1140 C CA . SER A 1 142 ? 5.881 -17.386 -3.332 1.00 67.06 142 SER A CA 1
ATOM 1141 C C . SER A 1 142 ? 6.497 -18.009 -4.597 1.00 67.06 142 SER A C 1
ATOM 1143 O O . SER A 1 142 ? 6.762 -19.209 -4.609 1.00 67.06 142 SER A O 1
ATOM 1145 N N . GLY A 1 143 ? 6.712 -17.228 -5.663 1.00 64.56 143 GLY A N 1
ATOM 1146 C CA . GLY A 1 143 ? 7.268 -17.702 -6.935 1.00 64.56 143 GLY A CA 1
ATOM 1147 C C . GLY A 1 143 ? 8.776 -18.025 -6.936 1.00 64.56 143 GLY A C 1
ATOM 1148 O O . GLY A 1 143 ? 9.473 -17.946 -5.926 1.00 64.56 143 GLY A O 1
ATOM 1149 N N . ILE A 1 144 ? 9.303 -18.357 -8.129 1.00 44.22 144 ILE A N 1
ATOM 1150 C CA . ILE A 1 144 ? 10.691 -18.821 -8.399 1.00 44.22 144 ILE A CA 1
ATOM 1151 C C . ILE A 1 144 ? 11.769 -17.794 -7.984 1.00 44.22 144 ILE A C 1
ATOM 1153 O O . ILE A 1 144 ? 12.945 -18.120 -7.837 1.00 44.22 144 ILE A O 1
ATOM 1157 N N . SER A 1 145 ? 11.387 -16.544 -7.741 1.00 54.56 145 SER A N 1
ATOM 1158 C CA . SER A 1 145 ? 12.230 -15.547 -7.086 1.00 54.56 145 SER A CA 1
ATOM 1159 C C . SER A 1 145 ? 11.426 -14.919 -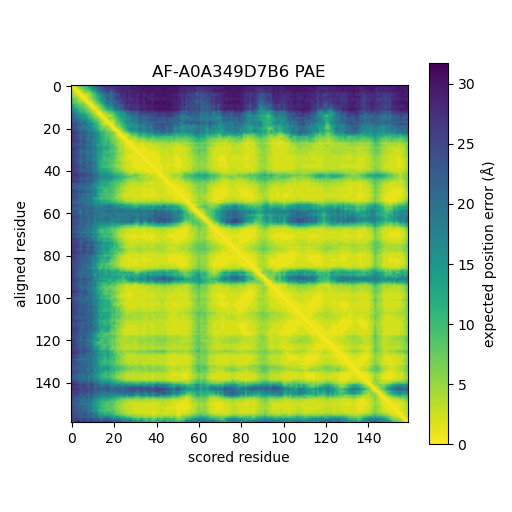5.961 1.00 54.56 145 SER A C 1
ATOM 1161 O O . SER A 1 145 ? 10.639 -14.008 -6.203 1.00 54.56 145 SER A O 1
ATOM 1163 N N . ALA A 1 146 ? 11.608 -15.428 -4.740 1.00 61.25 146 ALA A N 1
ATOM 1164 C CA . ALA A 1 146 ? 10.985 -14.865 -3.552 1.00 61.25 146 ALA A CA 1
ATOM 1165 C C . ALA A 1 146 ? 11.460 -13.418 -3.383 1.00 61.25 146 ALA A C 1
ATOM 1167 O O . ALA A 1 146 ? 12.582 -13.145 -2.954 1.00 61.25 146 ALA A O 1
ATOM 1168 N N . ILE A 1 147 ? 10.606 -12.480 -3.772 1.00 67.25 147 ILE A N 1
ATOM 1169 C CA . ILE A 1 147 ? 10.822 -11.059 -3.558 1.00 67.25 147 ILE A CA 1
ATOM 1170 C C . ILE A 1 147 ? 9.939 -10.668 -2.385 1.00 67.25 147 ILE A C 1
ATOM 1172 O O . ILE A 1 147 ? 8.727 -10.869 -2.432 1.00 67.25 147 ILE A O 1
ATOM 1176 N N . SER A 1 148 ? 10.551 -10.100 -1.347 1.00 82.12 148 SER A N 1
ATOM 1177 C CA . SER A 1 148 ? 9.843 -9.475 -0.238 1.00 82.12 148 SER A CA 1
ATOM 1178 C C . SER A 1 148 ? 10.151 -7.980 -0.186 1.00 82.12 148 SER A C 1
ATOM 1180 O O . SER A 1 148 ? 11.297 -7.542 -0.314 1.00 82.12 148 SER A O 1
ATOM 1182 N N . TYR A 1 149 ? 9.109 -7.173 -0.016 1.00 87.00 149 TYR A N 1
ATOM 1183 C CA . TYR A 1 149 ? 9.209 -5.732 0.149 1.00 87.00 149 TYR A CA 1
ATOM 1184 C C . TYR A 1 149 ? 8.606 -5.326 1.489 1.00 87.00 149 TYR A C 1
ATOM 1186 O O . TYR A 1 149 ? 7.396 -5.416 1.692 1.00 87.00 149 TYR A O 1
ATOM 1194 N N . GLN A 1 150 ? 9.460 -4.836 2.386 1.00 90.50 150 GLN A N 1
ATOM 1195 C CA . GLN A 1 150 ? 9.050 -4.253 3.658 1.00 90.50 150 GLN A CA 1
ATOM 1196 C C . GLN A 1 150 ? 8.696 -2.783 3.468 1.00 90.50 150 GLN A C 1
ATOM 1198 O O . GLN A 1 150 ? 9.466 -2.018 2.877 1.00 90.50 150 GLN A O 1
ATOM 1203 N N . PHE A 1 151 ? 7.591 -2.365 4.071 1.00 93.69 151 PHE A N 1
ATOM 1204 C CA . PHE A 1 151 ? 7.224 -0.966 4.182 1.00 93.69 151 PHE A CA 1
ATOM 1205 C C . PHE A 1 151 ? 6.873 -0.595 5.613 1.00 93.69 151 PHE A C 1
ATOM 1207 O O . PHE A 1 151 ? 6.138 -1.309 6.288 1.00 93.69 151 PHE A O 1
ATOM 1214 N N . ILE A 1 152 ? 7.339 0.574 6.040 1.00 94.06 152 ILE A N 1
ATOM 1215 C CA . ILE A 1 152 ? 6.980 1.168 7.328 1.00 94.06 152 ILE A CA 1
ATOM 1216 C C . ILE A 1 152 ? 5.877 2.200 7.129 1.00 94.06 152 ILE A C 1
ATOM 1218 O O . ILE A 1 152 ? 5.912 2.982 6.176 1.00 94.06 152 ILE A O 1
ATOM 1222 N N . LYS A 1 153 ? 4.899 2.220 8.034 1.00 94.69 153 LYS A N 1
ATOM 1223 C CA . LYS A 1 153 ? 3.844 3.236 8.039 1.00 94.69 153 LYS A CA 1
ATOM 1224 C C . LYS A 1 153 ? 4.405 4.538 8.608 1.00 94.69 153 LYS A C 1
ATOM 1226 O O . LYS A 1 153 ? 4.801 4.585 9.767 1.00 94.69 153 LYS A O 1
ATOM 1231 N N . VAL A 1 154 ? 4.428 5.595 7.802 1.00 93.88 154 VAL A N 1
ATOM 1232 C CA . VAL A 1 154 ? 4.956 6.918 8.188 1.00 93.88 154 VAL A CA 1
ATOM 1233 C C . VAL A 1 154 ? 3.856 7.952 8.430 1.00 93.88 154 VAL A C 1
ATOM 1235 O O . VAL A 1 154 ? 4.121 9.026 8.967 1.00 93.88 154 VAL A O 1
ATOM 1238 N N . PHE A 1 155 ? 2.614 7.657 8.031 1.00 94.00 155 PHE A N 1
ATOM 1239 C CA . PHE A 1 155 ? 1.471 8.535 8.271 1.00 94.00 155 PHE A CA 1
ATOM 1240 C C . PHE A 1 155 ? 0.136 7.763 8.266 1.00 94.00 155 PHE A C 1
ATOM 1242 O O . PHE A 1 155 ? -0.023 6.857 7.447 1.00 94.00 155 PHE A O 1
ATOM 1249 N N . PRO A 1 156 ? -0.854 8.148 9.091 1.00 90.62 156 PRO A N 1
ATOM 1250 C CA . PRO A 1 156 ? -0.731 9.094 10.201 1.00 90.62 156 PRO A CA 1
ATOM 1251 C C . PRO A 1 156 ? 0.125 8.513 11.335 1.00 90.62 156 PRO A C 1
ATOM 1253 O O . PRO A 1 156 ? 0.145 7.302 11.544 1.00 90.62 156 PRO A O 1
ATOM 1256 N N . VAL A 1 157 ? 0.836 9.376 12.064 1.00 83.19 157 VAL A N 1
ATOM 1257 C CA . VAL A 1 157 ? 1.577 8.964 13.266 1.00 83.19 157 VAL A CA 1
ATOM 1258 C C . VAL A 1 157 ? 0.557 8.697 14.371 1.00 83.19 157 VAL A C 1
ATOM 1260 O O . VAL A 1 157 ? -0.193 9.602 14.751 1.00 83.19 157 VAL A O 1
ATOM 1263 N N . GLN A 1 158 ? 0.495 7.454 14.845 1.00 66.88 158 GLN A N 1
ATOM 1264 C CA . GLN A 1 158 ?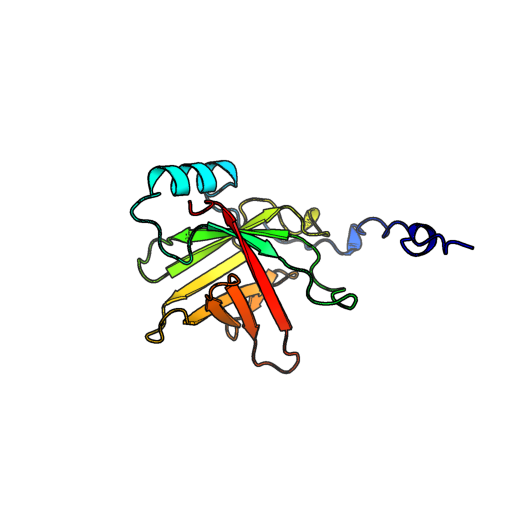 -0.304 7.107 16.018 1.00 66.88 158 GLN A CA 1
ATOM 1265 C C . GLN A 1 158 ? 0.349 7.760 17.244 1.00 66.88 158 GLN A C 1
ATOM 1267 O O . GLN A 1 158 ? 1.567 7.685 17.402 1.00 66.88 158 GLN A O 1
ATOM 1272 N N . LYS A 1 159 ? -0.451 8.488 18.028 1.00 54.84 159 LYS A N 1
ATOM 1273 C CA . LYS A 1 159 ? -0.023 9.083 19.299 1.00 54.84 159 LYS A CA 1
ATOM 1274 C C . LYS A 1 159 ? -0.232 8.091 20.428 1.00 54.84 159 LYS A C 1
ATOM 1276 O O . LYS A 1 159 ? -1.235 7.350 20.336 1.00 54.84 159 LYS A O 1
#

Solvent-accessible surface area (backbone atoms only — not comparable to full-atom values): 9390 Å² total; per-residue (Å²): 135,82,80,67,69,74,74,74,61,66,80,79,75,80,77,60,74,91,73,54,62,96,68,84,80,60,66,52,96,50,41,69,65,57,50,51,53,48,51,64,77,34,62,94,76,59,57,90,78,49,32,33,31,37,42,53,82,88,51,93,80,61,80,84,63,63,55,31,34,33,34,34,42,78,45,92,52,93,59,32,29,34,32,29,32,45,49,57,45,79,55,57,85,65,53,55,65,15,17,65,36,30,38,38,37,69,50,96,48,85,57,33,28,45,23,43,36,44,46,97,87,65,49,79,41,71,71,28,33,35,41,57,58,98,77,27,40,36,38,36,33,85,57,103,68,71,50,73,47,44,25,34,72,72,29,80,77,84,129

Nearest PDB structures (foldseek):
  3akn-assembly1_A  TM=5.326E-01  e=3.348E-01  Rattus norvegicus
  7or4-assembly1_A  TM=1.837E-01  e=3.179E+00  Homo sapiens